Protein AF-A0ABD7GNP6-F1 (afdb_monomer_lite)

InterPro domains:
  IPR001387 Cro/C1-type, helix-turn-helix domain [PF01381] (1-45)
  IPR001387 Cro/C1-type, helix-turn-helix domain [PS50943] (1-48)
  IPR001387 Cro/C1-type, helix-turn-helix domain [cd00093] (1-45)
  IPR004821 Cytidyltransferase-like domain [TIGR00125] (52-85)
  IPR010982 Lambda repressor-like, DNA-binding domain superfamily [G3DSA:1.10.260.40] (1-46)
  IPR010982 Lambda repressor-like, DNA-binding domain superfamily [SSF47413] (2-47)
  IPR014729 Rossmann-like alpha/beta/alpha sandwich fold [G3DSA:3.40.50.620] (49-86)
  IPR052735 Bacterial NAD biosynthesis/regulator protein [PTHR37512] (50-86)

Foldseek 3Di:
DDDLCRLCVQLVHDSVVSVCVVVVVDVDDDPSSVVSNCVVVVHPDPPDPWFEEEAEDACPPPDPVVVVVVVVRVVVTPYYYYHHDD

Radius of gyration: 22.09 Å; chains: 1; bounding box: 49×21×55 Å

Sequence (86 aa):
GCTLQQVAEASGMTKGYLSQLLNAKIKSPSAQKLEALHRFLGLEFPRRQKSVGVVFGKFYPLHTGHIYLIQRACSQVDELHIIMGY

Organism: NCBI:txid1812935

Secondary structure (DSSP, 8-state):
---HHHHHHHTT--HHHHHHHHTT--SS--HHHHHHHHHHTT---------EEEEEE--PSP-HHHHHHHHHHHTT-SEEEEEE--

pLDDT: mean 88.12, std 8.8, range [59.81, 97.19]

Structure (mmCIF, N/CA/C/O backbone):
data_AF-A0ABD7GNP6-F1
#
_entry.id   AF-A0ABD7GNP6-F1
#
loop_
_atom_site.group_PDB
_atom_site.id
_atom_site.type_symbol
_atom_site.label_atom_id
_atom_site.label_alt_id
_atom_site.label_comp_id
_atom_site.label_asym_id
_atom_site.label_entity_id
_atom_site.label_seq_id
_atom_site.pdbx_PDB_ins_code
_atom_site.Cartn_x
_atom_site.Cartn_y
_atom_site.Cartn_z
_atom_site.occupancy
_atom_site.B_iso_or_equiv
_atom_site.auth_seq_id
_atom_site.auth_comp_id
_atom_site.auth_asym_id
_atom_site.auth_atom_id
_atom_site.pdbx_PDB_model_num
ATOM 1 N N . GLY A 1 1 ? -26.446 3.850 17.170 1.00 61.53 1 GLY A N 1
ATOM 2 C CA . GLY A 1 1 ? -25.209 4.225 17.885 1.00 61.53 1 GLY A CA 1
ATOM 3 C C . GLY A 1 1 ? -24.756 3.055 18.731 1.00 61.53 1 GLY A C 1
ATOM 4 O O . GLY A 1 1 ? -25.615 2.400 19.304 1.00 61.53 1 GLY A O 1
ATOM 5 N N . CYS A 1 2 ? -23.455 2.764 18.775 1.00 79.44 2 CYS A N 1
ATOM 6 C CA . CYS A 1 2 ? -22.899 1.674 19.587 1.00 79.44 2 CYS A CA 1
ATOM 7 C C . CYS A 1 2 ? -22.478 2.192 20.965 1.00 79.44 2 CYS A C 1
ATOM 9 O O . CYS A 1 2 ? -21.889 3.266 21.078 1.00 79.44 2 CYS A O 1
ATOM 11 N N . THR A 1 3 ? -22.764 1.429 22.017 1.00 89.06 3 THR A N 1
ATOM 12 C CA . THR A 1 3 ? -22.324 1.761 23.378 1.00 89.06 3 THR A CA 1
ATOM 13 C C . THR A 1 3 ? -20.877 1.329 23.606 1.00 89.06 3 THR A C 1
ATOM 15 O O . THR A 1 3 ? -20.403 0.355 23.025 1.00 89.06 3 THR A O 1
ATOM 18 N N . LEU A 1 4 ? -20.178 2.001 24.525 1.00 86.31 4 LEU A N 1
ATOM 19 C CA . LEU A 1 4 ? -18.790 1.669 24.873 1.00 86.31 4 LEU A CA 1
ATOM 20 C C . LEU A 1 4 ? -18.640 0.236 25.420 1.00 86.31 4 LEU A C 1
ATOM 22 O O . LEU A 1 4 ? -17.589 -0.375 25.261 1.00 86.31 4 LEU A O 1
ATOM 26 N N . GLN A 1 5 ? -19.699 -0.307 26.032 1.00 89.25 5 GLN A N 1
ATOM 27 C CA . GLN A 1 5 ? -19.746 -1.693 26.502 1.00 89.25 5 GLN A CA 1
ATOM 28 C C . GLN A 1 5 ? -19.767 -2.686 25.332 1.00 89.25 5 GLN A C 1
ATOM 30 O O . GLN A 1 5 ? -18.995 -3.637 25.340 1.00 89.25 5 GLN A O 1
ATOM 35 N N . GLN A 1 6 ? -20.592 -2.432 24.310 1.00 89.44 6 GLN A N 1
ATOM 36 C CA . GLN A 1 6 ? -20.691 -3.294 23.125 1.00 89.44 6 GLN A CA 1
ATOM 37 C C . GLN A 1 6 ? -19.373 -3.344 22.346 1.00 89.44 6 GLN A C 1
ATOM 39 O O . GLN A 1 6 ? -18.941 -4.416 21.936 1.00 89.44 6 GLN A O 1
ATOM 44 N N . VAL A 1 7 ? -18.703 -2.196 22.183 1.00 88.81 7 VAL A N 1
ATOM 45 C CA . VAL A 1 7 ? -17.399 -2.137 21.500 1.00 88.81 7 VAL A CA 1
ATOM 46 C C . VAL A 1 7 ? -16.328 -2.890 22.289 1.00 88.81 7 VAL A C 1
ATOM 48 O O . VAL A 1 7 ? -15.520 -3.610 21.703 1.00 88.81 7 VAL A O 1
ATOM 51 N N . ALA A 1 8 ? -16.321 -2.737 23.616 1.00 91.31 8 ALA A N 1
ATOM 52 C CA . ALA A 1 8 ? -15.367 -3.411 24.487 1.00 91.31 8 ALA A CA 1
ATOM 53 C C . ALA A 1 8 ? -15.534 -4.937 24.416 1.00 91.31 8 ALA A C 1
ATOM 55 O O . ALA A 1 8 ? -14.556 -5.641 24.176 1.00 91.31 8 ALA A O 1
ATOM 56 N N . GLU A 1 9 ? -16.770 -5.427 24.524 1.00 89.44 9 GLU A N 1
ATOM 57 C CA . GLU A 1 9 ? -17.094 -6.854 24.439 1.00 89.44 9 GLU A CA 1
ATOM 58 C C . GLU A 1 9 ? -16.721 -7.448 23.074 1.00 89.44 9 GLU A C 1
ATOM 60 O O . GLU A 1 9 ? -15.998 -8.441 23.011 1.00 89.44 9 GLU A O 1
ATOM 65 N N . ALA A 1 10 ? -17.099 -6.783 21.979 1.00 86.88 10 ALA A N 1
ATOM 66 C CA . ALA A 1 10 ? -16.788 -7.246 20.628 1.00 86.88 10 ALA A CA 1
ATOM 67 C C . ALA A 1 10 ? -15.286 -7.200 20.288 1.00 86.88 10 ALA A C 1
ATOM 69 O O . ALA A 1 10 ? -14.813 -7.982 19.466 1.00 86.88 10 ALA A O 1
ATOM 70 N N . SER A 1 11 ? -14.528 -6.302 20.927 1.00 87.25 11 SER A N 1
ATOM 71 C CA . SER A 1 11 ? -13.076 -6.177 20.734 1.00 87.25 11 SER A CA 1
ATOM 72 C C . SER A 1 11 ? -12.255 -6.984 21.753 1.00 87.25 11 SER A C 1
ATOM 74 O O . SER A 1 11 ? -11.028 -6.875 21.763 1.00 87.25 11 SER A O 1
ATOM 76 N N . GLY A 1 12 ? -12.898 -7.755 22.643 1.00 88.62 12 GLY A N 1
ATOM 77 C CA . GLY A 1 12 ? -12.221 -8.533 23.689 1.00 88.62 12 GLY A CA 1
ATOM 78 C C . GLY A 1 12 ? -11.481 -7.675 24.726 1.00 88.62 12 GLY A C 1
ATOM 79 O O . GLY A 1 12 ? -10.462 -8.091 25.279 1.00 88.62 12 GLY A O 1
ATOM 80 N N . MET A 1 13 ? -11.949 -6.450 24.967 1.00 91.12 13 MET A N 1
ATOM 81 C CA . MET A 1 13 ? -11.368 -5.502 25.920 1.00 91.12 13 MET A CA 1
ATOM 82 C C . MET A 1 13 ? -12.328 -5.219 27.073 1.00 91.12 13 MET A C 1
ATOM 84 O O . MET A 1 13 ? -13.540 -5.356 26.953 1.00 91.12 13 MET A O 1
ATOM 88 N N . THR A 1 14 ? -11.804 -4.743 28.203 1.00 92.38 14 THR A N 1
ATOM 89 C CA . THR A 1 14 ? -12.666 -4.200 29.258 1.00 92.38 14 THR A CA 1
ATOM 90 C C . THR A 1 14 ? -13.113 -2.783 28.901 1.00 92.38 14 THR A C 1
ATOM 92 O O . THR A 1 14 ? -12.369 -2.017 28.282 1.00 92.38 14 THR A O 1
ATOM 95 N N . LYS A 1 15 ? -14.306 -2.385 29.362 1.00 92.00 15 LYS A N 1
ATOM 96 C CA . LYS A 1 15 ? -14.814 -1.006 29.233 1.00 92.00 15 LYS A CA 1
ATOM 97 C C . LYS A 1 15 ? -13.806 0.028 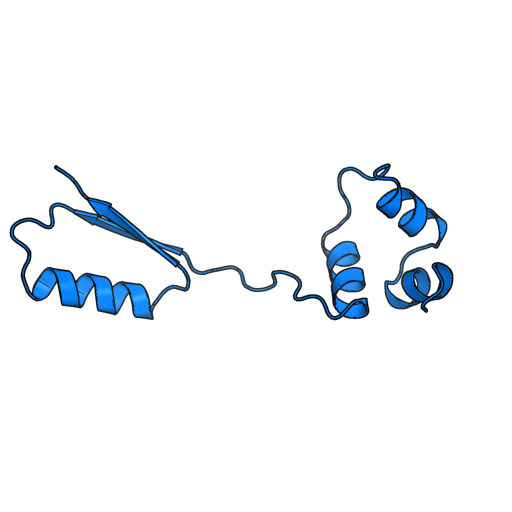29.756 1.00 92.00 15 LYS A C 1
ATOM 99 O O . LYS A 1 15 ? -13.617 1.082 29.153 1.00 92.00 15 LYS A O 1
ATOM 104 N N . GLY A 1 16 ? -13.134 -0.292 30.866 1.00 92.19 16 GLY A N 1
ATOM 105 C CA . GLY A 1 16 ? -12.092 0.547 31.460 1.00 92.19 16 GLY A CA 1
ATOM 106 C C . GLY A 1 16 ? -10.866 0.699 30.560 1.00 92.19 16 GLY A C 1
ATOM 107 O O . GLY A 1 16 ? -10.407 1.820 30.352 1.00 92.19 16 GLY A O 1
ATOM 108 N N . TYR A 1 17 ? -10.380 -0.399 29.971 1.00 90.81 17 TYR A N 1
ATOM 109 C CA . TYR A 1 17 ? -9.253 -0.366 29.035 1.00 90.81 17 TYR A CA 1
ATOM 110 C C . TYR A 1 17 ? -9.587 0.454 27.785 1.00 90.81 17 TYR A C 1
ATOM 112 O O . TYR A 1 17 ? -8.811 1.324 27.397 1.00 90.81 17 TYR A O 1
ATOM 120 N N . LEU A 1 18 ? -10.768 0.242 27.194 1.00 91.44 18 LEU A N 1
ATOM 121 C CA . LEU A 1 18 ? -11.221 1.011 26.033 1.00 91.44 18 LEU A CA 1
ATOM 122 C C . LEU A 1 18 ? -11.372 2.506 26.364 1.00 91.44 18 LEU A C 1
ATOM 124 O O . LEU A 1 18 ? -10.974 3.356 25.576 1.00 91.44 18 LEU A O 1
ATOM 128 N N . SER A 1 19 ? -11.874 2.841 27.556 1.00 93.00 19 SER A N 1
ATOM 129 C CA . SER A 1 19 ? -11.945 4.229 28.030 1.00 93.00 19 SER A CA 1
ATOM 130 C C . SER A 1 19 ? -10.557 4.864 28.173 1.00 93.00 19 SER A C 1
ATOM 132 O O . SER A 1 19 ? -10.339 5.988 27.724 1.00 93.00 19 SER A O 1
ATOM 134 N N . GLN A 1 20 ? -9.585 4.154 28.748 1.00 93.00 20 GLN A N 1
ATOM 135 C CA . GLN A 1 20 ? -8.206 4.642 28.840 1.00 93.00 20 GLN A CA 1
ATOM 136 C C . GLN A 1 20 ? -7.560 4.819 27.460 1.00 93.00 20 GLN A C 1
ATOM 138 O O . GLN A 1 20 ? -6.833 5.792 27.260 1.00 93.00 20 GLN A O 1
ATOM 143 N N . LEU A 1 21 ? -7.849 3.917 26.516 1.00 89.94 21 LEU A N 1
ATOM 144 C CA . LEU A 1 21 ? -7.388 4.006 25.132 1.00 89.94 21 LEU A CA 1
ATOM 145 C C . LEU A 1 21 ? -7.927 5.271 24.447 1.00 89.94 21 LEU A C 1
ATOM 147 O O . LEU A 1 21 ? -7.150 6.043 23.895 1.00 89.94 21 LEU A O 1
ATOM 151 N N . LEU A 1 22 ? -9.237 5.520 24.550 1.00 87.75 22 LEU A N 1
ATOM 152 C CA . LEU A 1 22 ? -9.897 6.695 23.965 1.00 87.75 22 LEU A CA 1
ATOM 153 C C . LEU A 1 22 ? -9.426 8.015 24.588 1.00 87.75 22 LEU A C 1
ATOM 155 O O . LEU A 1 22 ? -9.337 9.025 23.901 1.00 87.75 22 LEU A O 1
ATOM 159 N N . ASN A 1 23 ? -9.086 8.004 25.878 1.00 92.62 23 ASN A N 1
ATOM 160 C CA . ASN A 1 23 ? -8.554 9.168 26.590 1.00 92.62 23 ASN A CA 1
ATOM 161 C C . ASN A 1 23 ? -7.027 9.326 26.446 1.00 92.62 23 ASN A C 1
ATOM 163 O O . ASN A 1 23 ? -6.415 10.024 27.254 1.00 92.62 23 ASN A O 1
ATOM 167 N N . ALA A 1 24 ? -6.394 8.642 25.484 1.00 88.06 24 ALA A N 1
ATOM 168 C CA . ALA A 1 24 ? -4.950 8.684 25.230 1.00 88.06 24 ALA A CA 1
ATOM 169 C C . ALA A 1 24 ? -4.063 8.348 26.452 1.00 88.06 24 ALA A C 1
ATOM 171 O O . ALA A 1 24 ? -2.879 8.686 26.494 1.00 88.06 24 ALA A O 1
ATOM 172 N N . LYS A 1 25 ? -4.607 7.643 27.456 1.00 92.19 25 LYS A N 1
ATOM 173 C CA . LYS A 1 25 ? -3.857 7.203 28.647 1.00 92.19 25 LYS A CA 1
ATOM 174 C C . LYS A 1 25 ? -2.979 5.983 28.361 1.00 92.19 25 LYS A C 1
ATOM 176 O O . LYS A 1 25 ? -2.064 5.693 29.126 1.00 92.19 25 LYS A O 1
ATOM 181 N N . ILE A 1 26 ? -3.247 5.271 27.266 1.00 88.69 26 ILE A N 1
ATOM 182 C CA . ILE A 1 26 ? -2.465 4.120 26.806 1.00 88.69 26 ILE A CA 1
ATOM 183 C C . ILE A 1 26 ? -1.568 4.575 25.657 1.00 88.69 26 ILE A C 1
ATOM 185 O O . ILE A 1 26 ? -2.060 4.883 24.577 1.00 88.69 26 ILE A O 1
ATOM 189 N N . LYS A 1 27 ? -0.251 4.589 25.887 1.00 82.31 27 LYS A N 1
ATOM 190 C CA . LYS A 1 27 ? 0.743 5.008 24.882 1.00 82.31 27 LYS A CA 1
ATOM 191 C C . LYS A 1 27 ? 1.083 3.914 23.864 1.00 82.31 27 LYS A C 1
ATOM 193 O O . LYS A 1 27 ? 1.373 4.228 22.718 1.00 82.31 27 LYS A O 1
ATOM 198 N N . SER A 1 28 ? 1.015 2.648 24.281 1.00 82.69 28 SER A N 1
ATOM 199 C CA . SER A 1 28 ? 1.415 1.494 23.464 1.00 82.69 28 SER A CA 1
ATOM 200 C C . SER A 1 28 ? 0.394 0.355 23.584 1.00 82.69 28 SER A C 1
ATOM 202 O O . SER A 1 28 ? 0.598 -0.580 24.362 1.00 82.69 28 SER A O 1
ATOM 204 N N . PRO A 1 29 ? -0.752 0.432 22.885 1.00 84.88 29 PRO A N 1
ATOM 205 C CA . PRO A 1 29 ? -1.700 -0.677 22.817 1.00 84.88 29 PRO A CA 1
ATOM 206 C C . PRO A 1 29 ? -1.109 -1.860 22.036 1.00 84.88 29 PRO A C 1
ATOM 208 O O . PRO A 1 29 ? -0.305 -1.679 21.123 1.00 84.88 29 PRO A O 1
ATOM 211 N N . SER A 1 30 ? -1.508 -3.088 22.377 1.00 85.19 30 SER A N 1
ATOM 212 C CA . SER A 1 30 ? -1.040 -4.264 21.639 1.00 85.19 30 SER A CA 1
ATOM 213 C C . SER A 1 30 ? -1.663 -4.323 20.241 1.00 85.19 30 SER A C 1
ATOM 215 O O . SER A 1 30 ? -2.830 -3.974 20.052 1.00 85.19 30 SER A O 1
ATOM 217 N N . ALA A 1 31 ? -0.903 -4.831 19.266 1.00 82.25 31 ALA A N 1
ATOM 218 C CA . ALA A 1 31 ? -1.367 -4.981 17.886 1.00 82.25 31 ALA A CA 1
ATOM 219 C C . ALA A 1 31 ? -2.653 -5.822 17.786 1.00 82.25 31 ALA A C 1
ATOM 221 O O . ALA A 1 31 ? -3.567 -5.460 17.055 1.00 82.25 31 ALA A O 1
ATOM 222 N N . GLN A 1 32 ? -2.771 -6.886 18.591 1.00 83.94 32 GLN A N 1
ATOM 223 C CA . GLN A 1 32 ? -3.976 -7.724 18.656 1.00 83.94 32 GLN A CA 1
ATOM 224 C C . GLN A 1 32 ? -5.227 -6.937 19.074 1.00 83.94 32 GLN A C 1
ATOM 226 O O . GLN A 1 32 ? -6.302 -7.131 18.513 1.00 83.94 32 GLN A O 1
ATOM 231 N N . LYS A 1 33 ? -5.092 -6.031 20.051 1.00 86.69 33 LYS A N 1
ATOM 232 C CA . LYS A 1 33 ? -6.207 -5.210 20.537 1.00 86.69 33 LYS A CA 1
ATOM 233 C C . LYS A 1 33 ? -6.618 -4.172 19.496 1.00 86.69 33 LYS A C 1
ATOM 235 O O . LYS A 1 33 ? -7.806 -4.005 19.236 1.00 86.69 33 LYS A O 1
ATOM 240 N N . LEU A 1 34 ? -5.648 -3.513 18.865 1.00 84.00 34 LEU A N 1
ATOM 241 C CA . LEU A 1 34 ? -5.936 -2.585 17.771 1.00 84.00 34 LEU A CA 1
ATOM 242 C C . LEU A 1 34 ? -6.607 -3.292 16.584 1.00 84.00 34 LEU A C 1
ATOM 244 O O . LEU A 1 34 ? -7.574 -2.771 16.034 1.00 84.00 34 LEU A O 1
ATOM 248 N N . GLU A 1 35 ? -6.159 -4.499 16.236 1.00 83.12 35 GLU A N 1
ATOM 249 C CA . GLU A 1 35 ? -6.768 -5.298 15.171 1.00 83.12 35 GLU A CA 1
ATOM 250 C C . GLU A 1 35 ? -8.240 -5.623 15.468 1.00 83.12 35 GLU A C 1
ATOM 252 O O . GLU A 1 35 ? -9.095 -5.451 14.598 1.00 83.12 35 GLU A O 1
ATOM 257 N N . ALA A 1 36 ? -8.546 -6.073 16.689 1.00 86.38 36 ALA A N 1
ATOM 258 C CA . ALA A 1 36 ? -9.911 -6.398 17.097 1.00 86.38 36 ALA A CA 1
ATOM 259 C C . ALA A 1 36 ? -10.841 -5.177 16.999 1.00 86.38 36 ALA A C 1
ATOM 261 O O . ALA A 1 36 ? -11.953 -5.286 16.478 1.00 86.38 36 ALA A O 1
ATOM 262 N N . LEU A 1 37 ? -10.353 -4.004 17.416 1.00 86.88 37 LEU A N 1
ATOM 263 C CA . LEU A 1 37 ? -11.100 -2.751 17.319 1.00 86.88 37 LEU A CA 1
ATOM 264 C C . LEU A 1 37 ? -11.330 -2.328 15.861 1.00 86.88 37 LEU A C 1
ATOM 266 O O . LEU A 1 37 ? -12.442 -1.953 15.502 1.00 86.88 37 LEU A O 1
ATOM 270 N N . HIS 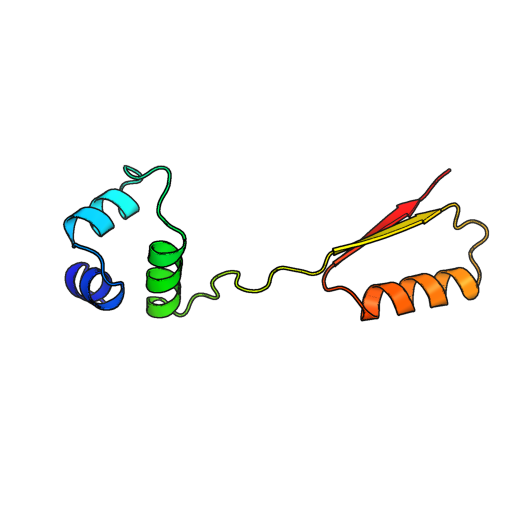A 1 38 ? -10.313 -2.419 15.000 1.00 84.31 38 HIS A N 1
ATOM 271 C CA . HIS A 1 38 ? -10.468 -2.092 13.579 1.00 84.31 38 HIS A CA 1
ATOM 272 C C . HIS A 1 38 ? -11.433 -3.048 12.876 1.00 84.31 38 HIS A C 1
ATOM 274 O O . HIS A 1 38 ? -12.272 -2.590 12.105 1.00 84.31 38 HIS A O 1
ATOM 280 N N . ARG A 1 39 ? -11.386 -4.351 13.192 1.00 83.00 39 ARG A N 1
ATOM 281 C CA . ARG A 1 39 ? -12.348 -5.332 12.670 1.00 83.00 39 ARG A CA 1
ATOM 282 C C . ARG A 1 39 ? -13.778 -4.981 13.073 1.00 83.00 39 ARG A C 1
ATOM 284 O O . ARG A 1 39 ? -14.663 -5.033 12.227 1.00 83.00 39 ARG A O 1
ATOM 291 N N . PHE A 1 40 ? -13.996 -4.609 14.335 1.00 85.12 40 PHE A N 1
ATOM 292 C CA . PHE A 1 40 ? -15.314 -4.193 14.816 1.00 85.12 40 PHE A CA 1
ATOM 293 C C . PHE A 1 40 ? -15.818 -2.924 14.113 1.00 85.12 40 PHE A C 1
ATOM 295 O O . PHE A 1 40 ? -16.994 -2.832 13.772 1.00 85.12 40 PHE A O 1
ATOM 302 N N . LEU A 1 41 ? -14.932 -1.956 13.872 1.00 84.19 41 LEU A N 1
ATOM 303 C CA . LEU A 1 41 ? -15.268 -0.693 13.210 1.00 84.19 41 LEU A CA 1
ATOM 304 C C . LEU A 1 41 ? -15.351 -0.802 11.676 1.00 84.19 41 LEU A C 1
ATOM 306 O O . LEU A 1 41 ? -15.652 0.193 11.022 1.00 84.19 41 LEU A O 1
ATOM 310 N N . GLY A 1 42 ? -15.072 -1.976 11.096 1.00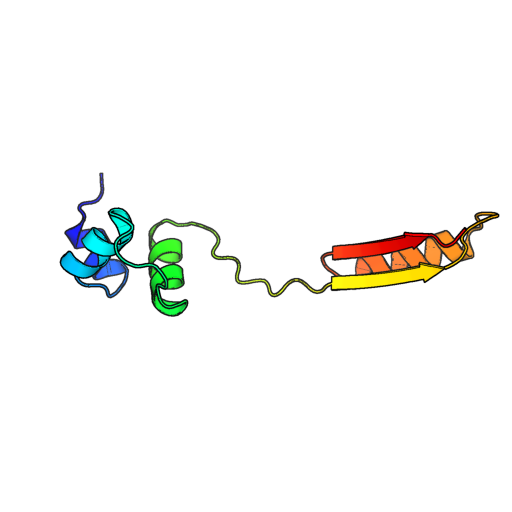 79.62 42 GLY A N 1
ATOM 311 C CA . GLY A 1 42 ? -15.000 -2.156 9.643 1.00 79.62 42 GLY A CA 1
ATOM 312 C C . GLY A 1 42 ? -13.861 -1.366 8.990 1.00 79.62 42 GLY A C 1
ATOM 313 O O . GLY A 1 42 ? -13.912 -1.086 7.797 1.00 79.62 42 GLY A O 1
ATOM 314 N N . LEU A 1 43 ? -12.847 -0.983 9.770 1.00 78.81 43 LEU A N 1
ATOM 315 C CA . LEU A 1 43 ? -11.673 -0.276 9.278 1.00 78.81 43 LEU A CA 1
ATOM 316 C C . LEU A 1 43 ? -10.677 -1.287 8.720 1.00 78.81 43 LEU A C 1
ATOM 318 O O . LEU A 1 43 ? -10.400 -2.318 9.341 1.00 78.81 43 LEU A O 1
ATOM 322 N N . GLU A 1 44 ? -10.072 -0.962 7.581 1.00 62.00 44 GLU A N 1
ATOM 323 C CA . GLU A 1 44 ? -8.919 -1.702 7.084 1.00 62.00 44 GLU A CA 1
ATOM 324 C C . GLU A 1 44 ? -7.767 -1.532 8.089 1.00 62.00 44 GLU A C 1
ATOM 326 O O . GLU A 1 44 ? -7.122 -0.487 8.175 1.00 62.00 44 GLU A O 1
ATOM 331 N N . PHE A 1 45 ? -7.527 -2.545 8.928 1.00 63.16 45 PHE A N 1
ATOM 332 C CA . PHE A 1 45 ? -6.271 -2.628 9.671 1.00 63.16 45 PHE A CA 1
ATOM 333 C C . PHE A 1 45 ? -5.166 -2.862 8.638 1.00 63.16 45 PHE A C 1
ATOM 335 O O . PHE A 1 45 ? -5.362 -3.736 7.787 1.00 63.16 45 PHE A O 1
ATOM 342 N N . PRO A 1 46 ? -4.031 -2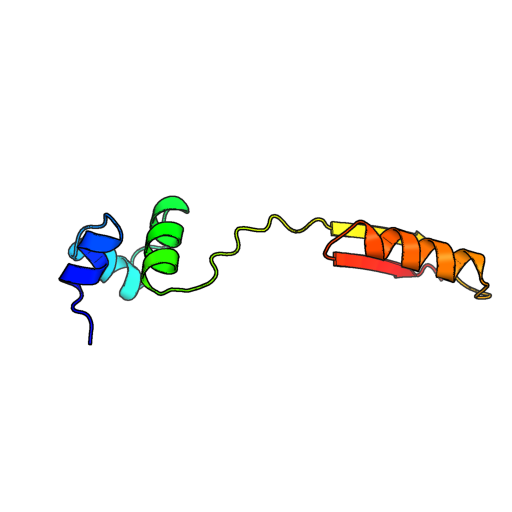.138 8.667 1.00 63.22 46 PRO A N 1
ATOM 343 C CA . PRO A 1 46 ? -2.957 -2.335 7.700 1.00 63.22 46 PRO A CA 1
ATOM 344 C C . PRO A 1 46 ? -2.322 -3.718 7.915 1.00 63.22 46 PRO A C 1
ATOM 346 O O . PRO A 1 46 ? -1.326 -3.882 8.607 1.00 63.22 46 PRO A O 1
ATOM 349 N N . ARG A 1 47 ? -2.960 -4.745 7.346 1.00 59.81 47 ARG A N 1
ATOM 350 C CA . ARG A 1 47 ? -2.544 -6.151 7.364 1.00 59.81 47 ARG A CA 1
ATOM 351 C C . ARG A 1 47 ? -1.648 -6.502 6.191 1.00 59.81 47 ARG A C 1
ATOM 353 O O . ARG A 1 47 ? -1.069 -7.583 6.180 1.00 59.81 47 ARG A O 1
ATOM 360 N N . ARG A 1 48 ? -1.518 -5.622 5.198 1.00 65.88 48 ARG A N 1
ATOM 361 C CA . ARG A 1 48 ? -0.536 -5.836 4.144 1.00 65.88 48 ARG A CA 1
ATOM 362 C C . ARG A 1 48 ? 0.799 -5.296 4.610 1.00 65.88 48 ARG A C 1
ATOM 364 O O . ARG A 1 48 ? 1.035 -4.092 4.601 1.00 65.88 48 ARG A O 1
ATOM 371 N N . GLN A 1 49 ? 1.667 -6.222 5.003 1.00 73.69 49 GLN A N 1
ATOM 372 C CA . GLN A 1 49 ? 3.098 -6.005 4.898 1.00 73.69 49 GLN A CA 1
ATOM 373 C C . GLN A 1 49 ? 3.367 -5.657 3.430 1.00 73.69 49 GLN A C 1
ATOM 375 O O . GLN A 1 49 ? 3.283 -6.523 2.563 1.00 73.69 49 GLN A O 1
ATOM 380 N N . LYS A 1 50 ? 3.549 -4.364 3.147 1.00 85.25 50 LYS A N 1
ATOM 381 C CA . LYS A 1 50 ? 3.817 -3.889 1.792 1.00 85.25 50 LYS A CA 1
ATOM 382 C C . LYS A 1 50 ? 5.172 -4.422 1.353 1.00 85.25 50 LYS A C 1
ATOM 384 O O . LYS A 1 50 ? 6.156 -4.286 2.082 1.00 85.25 50 LYS A O 1
ATOM 389 N N . SER A 1 51 ? 5.218 -5.012 0.171 1.00 92.19 51 SER A N 1
ATOM 390 C CA . SER A 1 51 ? 6.477 -5.306 -0.498 1.00 92.19 51 SER A CA 1
ATOM 391 C C . SER A 1 51 ? 7.049 -4.002 -1.059 1.00 92.19 51 SER A C 1
ATOM 393 O O . SER A 1 51 ? 6.372 -3.289 -1.799 1.00 92.19 51 SER A O 1
ATOM 395 N N . VAL A 1 52 ? 8.276 -3.661 -0.657 1.00 95.56 52 VAL A N 1
ATOM 396 C CA . VAL A 1 52 ? 8.951 -2.418 -1.056 1.00 95.56 52 VAL A CA 1
ATOM 397 C C . VAL A 1 52 ? 10.189 -2.763 -1.874 1.00 95.56 52 VAL A C 1
ATOM 399 O O . VAL A 1 52 ? 11.061 -3.497 -1.409 1.00 95.56 52 VAL A O 1
ATOM 402 N N . GLY A 1 53 ? 10.262 -2.237 -3.094 1.00 96.56 53 GLY A N 1
ATOM 403 C CA . GLY A 1 53 ? 11.401 -2.371 -3.996 1.00 96.56 53 GLY A CA 1
ATOM 404 C C . GLY A 1 53 ? 12.196 -1.074 -4.111 1.00 96.56 53 GLY A C 1
ATOM 405 O O . GLY A 1 53 ? 11.649 0.023 -3.988 1.00 96.56 53 GLY A O 1
ATOM 406 N N . VAL A 1 54 ? 13.491 -1.196 -4.403 1.00 96.81 54 VAL A N 1
ATOM 407 C CA . VAL A 1 54 ? 14.369 -0.053 -4.685 1.00 96.81 54 VAL A CA 1
ATOM 408 C C . VAL A 1 54 ? 15.140 -0.312 -5.973 1.00 96.81 54 VAL A C 1
ATOM 410 O O . VAL A 1 54 ? 15.743 -1.370 -6.142 1.00 96.81 54 VAL A O 1
ATOM 413 N N . VAL A 1 55 ? 15.141 0.671 -6.868 1.00 95.75 55 VAL A N 1
ATOM 414 C CA . VAL A 1 55 ? 15.945 0.693 -8.093 1.00 95.75 55 VAL A CA 1
ATOM 415 C C . VAL A 1 55 ? 16.841 1.927 -8.045 1.00 95.75 55 VAL A C 1
ATOM 417 O O . VAL A 1 55 ? 16.361 3.033 -7.819 1.00 95.75 55 VAL A O 1
ATOM 420 N N . PHE A 1 56 ? 18.142 1.761 -8.270 1.00 95.12 56 PHE A N 1
ATOM 421 C CA . PHE A 1 56 ? 19.106 2.862 -8.296 1.00 95.12 56 PHE A CA 1
ATOM 422 C C . PHE A 1 56 ? 19.929 2.822 -9.584 1.00 95.12 56 PHE A C 1
ATOM 424 O O . PHE A 1 56 ? 20.253 1.745 -10.084 1.00 95.12 56 PHE A O 1
ATOM 431 N N . GLY A 1 57 ? 20.272 3.988 -10.134 1.00 91.25 57 GLY A N 1
ATOM 432 C CA . GLY A 1 57 ? 21.099 4.053 -11.340 1.00 91.25 57 GLY A CA 1
ATOM 433 C C . GLY A 1 57 ? 21.140 5.420 -12.014 1.00 91.25 57 GLY A C 1
ATOM 434 O O . GLY A 1 57 ? 20.435 6.353 -11.625 1.00 91.25 57 GLY A O 1
ATOM 435 N N . LYS A 1 58 ? 21.980 5.520 -13.049 1.00 91.44 58 LYS A N 1
ATOM 436 C CA . LYS A 1 58 ? 22.007 6.649 -13.984 1.00 91.44 58 LYS A CA 1
ATOM 437 C C . LYS A 1 58 ? 21.107 6.318 -15.165 1.00 91.44 58 LYS A C 1
ATOM 439 O O . LYS A 1 58 ? 21.415 5.424 -15.945 1.00 91.44 58 LYS A O 1
ATOM 444 N N . PHE A 1 59 ? 19.992 7.026 -15.286 1.00 90.38 59 PHE A N 1
ATOM 445 C CA . PHE A 1 59 ? 18.970 6.720 -16.291 1.00 90.38 59 PHE A CA 1
ATOM 446 C C . PHE A 1 59 ? 19.099 7.545 -17.574 1.00 90.38 59 PHE A C 1
ATOM 448 O O . PHE A 1 59 ? 18.295 7.361 -18.486 1.00 90.38 59 PHE A O 1
ATOM 455 N N . TYR A 1 60 ? 20.100 8.427 -17.656 1.00 90.81 60 TYR A N 1
ATOM 456 C CA . TYR A 1 60 ? 20.325 9.301 -18.803 1.00 90.81 60 TYR A CA 1
ATOM 457 C C . TYR A 1 60 ? 21.453 8.780 -19.722 1.00 90.81 60 TYR A C 1
ATOM 459 O O . TYR A 1 60 ? 22.532 8.471 -19.213 1.00 90.81 60 TYR A O 1
ATOM 467 N N . PRO A 1 61 ? 21.254 8.736 -21.057 1.00 92.38 61 PRO A N 1
ATOM 468 C CA . PRO A 1 61 ? 19.999 8.997 -21.759 1.00 92.38 61 PRO A CA 1
ATOM 469 C C . PRO A 1 61 ? 18.986 7.864 -21.544 1.00 92.38 61 PRO A C 1
ATOM 471 O O . PRO A 1 61 ? 19.326 6.678 -21.481 1.00 92.38 61 PRO A O 1
ATOM 474 N N . LEU A 1 62 ? 17.715 8.244 -21.428 1.00 92.75 62 LEU A N 1
ATOM 475 C CA . LEU A 1 62 ? 16.637 7.289 -21.215 1.00 92.75 62 LEU A CA 1
ATOM 476 C C . LEU A 1 62 ? 16.428 6.451 -22.479 1.00 92.75 62 LEU A C 1
ATOM 478 O O . LEU A 1 62 ? 16.333 6.988 -23.578 1.00 92.75 62 LEU A O 1
ATOM 482 N N . HIS A 1 63 ? 16.323 5.135 -22.317 1.00 95.38 63 HIS A N 1
ATOM 483 C CA . HIS A 1 63 ? 16.033 4.213 -23.411 1.00 95.38 63 HIS A CA 1
ATOM 484 C C . HIS A 1 63 ? 15.108 3.085 -22.938 1.00 95.38 63 HIS A C 1
ATOM 486 O O . HIS A 1 63 ? 14.848 2.934 -21.742 1.00 95.38 63 HIS A O 1
ATOM 492 N N . THR A 1 64 ? 14.616 2.272 -23.877 1.00 96.81 64 THR A N 1
ATOM 493 C CA . THR A 1 64 ? 13.597 1.233 -23.636 1.00 96.81 64 THR A CA 1
ATOM 494 C C . THR A 1 64 ? 13.985 0.234 -22.542 1.00 96.81 64 THR A C 1
ATOM 496 O O . THR A 1 64 ? 13.115 -0.246 -21.819 1.00 96.81 64 THR A O 1
ATOM 499 N N . GLY A 1 65 ? 15.283 -0.038 -22.358 1.00 95.19 65 GLY A N 1
ATOM 500 C CA . GLY A 1 65 ? 15.777 -0.920 -21.297 1.00 95.19 65 GLY A CA 1
ATOM 50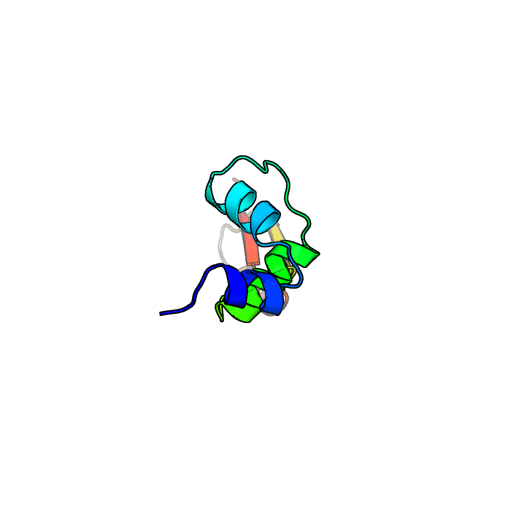1 C C . GLY A 1 65 ? 15.448 -0.411 -19.892 1.00 95.19 65 GLY A C 1
ATOM 502 O O . GLY A 1 65 ? 14.986 -1.180 -19.051 1.00 95.19 65 GLY A O 1
ATOM 503 N N . HIS A 1 66 ? 15.597 0.896 -19.653 1.00 94.62 66 HIS A N 1
ATOM 504 C CA . HIS A 1 66 ? 15.247 1.526 -18.377 1.00 94.62 66 HIS A CA 1
ATOM 505 C C . HIS A 1 66 ? 13.748 1.428 -18.090 1.00 94.62 66 HIS A C 1
ATOM 507 O O . HIS A 1 66 ? 13.348 1.084 -16.980 1.00 94.62 66 HIS A O 1
ATOM 513 N N . ILE A 1 67 ? 12.925 1.678 -19.111 1.00 94.81 67 ILE A N 1
ATOM 514 C CA . ILE A 1 67 ? 11.463 1.614 -19.005 1.00 94.81 67 ILE A CA 1
ATOM 515 C C . ILE A 1 67 ? 11.034 0.186 -18.665 1.00 94.81 67 ILE A C 1
ATOM 517 O O . ILE A 1 67 ? 10.283 -0.020 -17.714 1.00 94.81 67 ILE A O 1
ATOM 521 N N . TYR A 1 68 ? 11.567 -0.803 -19.387 1.00 97.06 68 TYR A N 1
ATOM 522 C CA . TYR A 1 68 ? 11.250 -2.206 -19.144 1.00 97.06 68 TYR A CA 1
ATOM 523 C C . TYR A 1 68 ? 11.672 -2.657 -17.742 1.00 97.06 68 TYR A C 1
ATOM 525 O O . TYR A 1 68 ? 10.908 -3.334 -17.055 1.00 97.06 68 TYR A O 1
ATOM 533 N N . LEU A 1 69 ? 12.862 -2.252 -17.288 1.00 95.31 69 LEU A N 1
ATOM 534 C CA . LEU A 1 69 ? 13.359 -2.571 -15.951 1.00 95.31 69 LEU A CA 1
ATOM 535 C C . LEU A 1 69 ? 12.453 -1.995 -14.856 1.00 95.31 69 LEU A C 1
ATOM 537 O O . LEU A 1 69 ? 12.064 -2.723 -13.945 1.00 95.31 69 LEU A O 1
ATOM 541 N N . ILE A 1 70 ? 12.078 -0.719 -14.963 1.00 95.38 70 ILE A N 1
ATOM 542 C CA . ILE A 1 70 ? 11.207 -0.052 -13.985 1.00 95.38 70 ILE A CA 1
ATOM 543 C C . ILE A 1 70 ? 9.810 -0.674 -13.996 1.00 95.38 70 ILE A C 1
ATOM 545 O O . ILE A 1 70 ? 9.265 -0.980 -12.938 1.00 95.38 70 ILE A O 1
ATOM 549 N N . GLN A 1 71 ? 9.247 -0.922 -15.179 1.00 95.62 71 GLN A N 1
ATOM 550 C CA . GLN A 1 71 ? 7.923 -1.524 -15.320 1.00 95.62 71 GLN A CA 1
ATOM 551 C C . GLN A 1 71 ? 7.885 -2.938 -14.729 1.00 95.62 71 GLN A C 1
ATOM 553 O O . GLN A 1 71 ? 6.956 -3.286 -14.001 1.00 95.62 71 GLN A O 1
ATOM 558 N N . ARG A 1 72 ? 8.922 -3.740 -14.989 1.00 96.88 72 ARG A N 1
ATOM 559 C CA . ARG A 1 72 ? 9.052 -5.090 -14.434 1.00 96.88 72 ARG A CA 1
ATOM 560 C C . ARG A 1 72 ? 9.280 -5.080 -12.923 1.00 96.88 72 ARG A C 1
ATOM 562 O O . ARG A 1 72 ? 8.823 -5.994 -12.242 1.00 96.88 72 ARG A O 1
ATOM 569 N N . ALA A 1 73 ? 10.001 -4.098 -12.390 1.00 96.38 73 ALA A N 1
ATOM 570 C CA . ALA A 1 73 ? 10.165 -3.948 -10.948 1.00 96.38 73 ALA A CA 1
ATOM 571 C C . ALA A 1 73 ? 8.843 -3.535 -10.284 1.00 96.38 73 ALA A C 1
ATOM 573 O O . ALA A 1 73 ? 8.458 -4.122 -9.280 1.00 96.38 73 ALA A O 1
ATOM 574 N N . CYS A 1 74 ? 8.106 -2.599 -10.889 1.00 96.38 74 CYS A N 1
ATOM 575 C CA . CYS A 1 74 ? 6.822 -2.114 -10.386 1.00 96.38 74 CYS A CA 1
ATOM 576 C C . CYS A 1 74 ? 5.761 -3.223 -10.318 1.00 96.38 74 CYS A C 1
ATOM 578 O O . CYS A 1 74 ? 4.967 -3.242 -9.389 1.00 96.38 74 CYS A O 1
ATOM 580 N N . SER A 1 75 ? 5.782 -4.202 -11.230 1.00 96.56 75 SER A N 1
ATOM 581 C CA . SER A 1 75 ?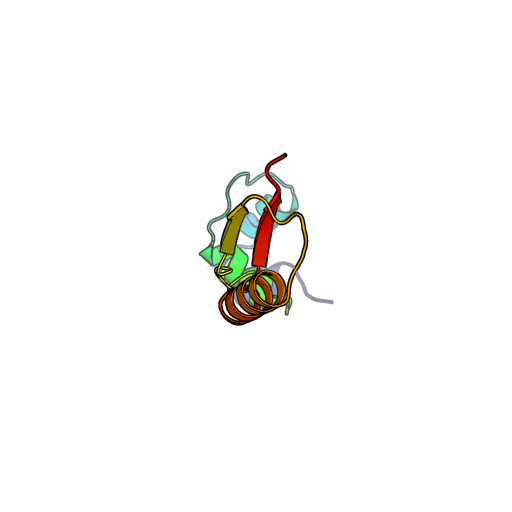 4.847 -5.335 -11.179 1.00 96.56 75 SER A CA 1
ATOM 582 C C . SER A 1 75 ? 5.146 -6.361 -10.077 1.00 96.56 75 SER A C 1
ATOM 584 O O . SER A 1 75 ? 4.382 -7.309 -9.920 1.00 96.56 75 SER A O 1
ATOM 586 N N . GLN A 1 76 ? 6.276 -6.244 -9.373 1.00 96.06 76 GLN A N 1
ATOM 587 C CA . GLN A 1 76 ? 6.714 -7.210 -8.356 1.00 96.06 76 GLN A CA 1
ATOM 588 C C . GLN A 1 76 ? 6.538 -6.706 -6.923 1.00 96.06 76 GLN A C 1
ATOM 590 O O . GLN A 1 76 ? 6.658 -7.503 -5.995 1.00 96.06 76 GLN A O 1
ATOM 595 N N . VAL A 1 77 ? 6.293 -5.407 -6.740 1.00 96.38 77 VAL A N 1
ATOM 596 C CA . VAL A 1 77 ? 6.220 -4.771 -5.423 1.00 96.38 77 VAL A CA 1
ATOM 597 C C . VAL A 1 77 ? 5.011 -3.851 -5.324 1.00 96.38 77 VAL A C 1
ATOM 599 O O . VAL A 1 77 ? 4.577 -3.274 -6.316 1.00 96.38 77 VAL A O 1
ATOM 602 N N . ASP A 1 78 ? 4.483 -3.689 -4.114 1.00 94.38 78 ASP A N 1
ATOM 603 C CA . ASP A 1 78 ? 3.393 -2.750 -3.833 1.00 94.38 78 ASP A CA 1
ATOM 604 C C . ASP A 1 78 ? 3.874 -1.290 -3.909 1.00 94.38 78 ASP A C 1
ATOM 606 O O . ASP A 1 78 ? 3.102 -0.388 -4.231 1.00 94.38 78 ASP A O 1
ATOM 610 N N . GLU A 1 79 ? 5.152 -1.052 -3.598 1.00 95.06 79 GLU A N 1
ATOM 611 C CA . GLU A 1 79 ? 5.779 0.268 -3.599 1.00 95.06 79 GLU A CA 1
ATOM 612 C C . GLU A 1 79 ? 7.202 0.185 -4.172 1.00 95.06 79 GLU A C 1
ATOM 614 O O . GLU A 1 79 ? 8.005 -0.644 -3.745 1.00 95.06 79 GLU A O 1
ATOM 619 N N . LEU A 1 80 ? 7.525 1.034 -5.153 1.00 97.19 80 LEU A N 1
ATOM 620 C CA . LEU A 1 80 ? 8.838 1.076 -5.804 1.00 97.19 80 LEU A CA 1
ATOM 621 C C . LEU A 1 80 ? 9.456 2.470 -5.664 1.00 97.19 80 LEU A C 1
ATOM 623 O O . LEU A 1 80 ? 8.908 3.445 -6.176 1.00 97.19 80 LEU A O 1
ATOM 627 N N . HIS A 1 81 ? 10.635 2.557 -5.050 1.00 96.56 81 HIS A N 1
ATOM 628 C CA . HIS A 1 81 ? 11.430 3.785 -5.011 1.00 96.56 81 HIS A CA 1
ATOM 629 C C . HIS A 1 81 ? 12.519 3.756 -6.083 1.00 96.56 81 HIS A C 1
ATOM 631 O O . HIS A 1 81 ? 13.264 2.781 -6.199 1.00 96.56 81 HIS A O 1
ATOM 637 N N . ILE A 1 82 ? 12.645 4.845 -6.843 1.00 94.25 82 ILE A N 1
ATOM 638 C CA . ILE A 1 82 ? 13.688 5.006 -7.861 1.00 94.25 82 ILE A CA 1
ATOM 639 C C . ILE A 1 82 ? 14.642 6.108 -7.411 1.00 94.25 82 ILE A C 1
ATOM 641 O O . ILE A 1 82 ? 14.239 7.258 -7.248 1.00 94.25 82 ILE A O 1
ATOM 645 N N . ILE A 1 83 ? 15.913 5.761 -7.227 1.00 94.56 83 ILE A N 1
ATOM 646 C CA . ILE A 1 83 ? 16.976 6.694 -6.857 1.00 94.56 83 ILE A CA 1
ATOM 647 C C . ILE A 1 83 ? 17.787 7.010 -8.111 1.00 94.56 83 ILE A C 1
ATOM 649 O O . ILE A 1 83 ? 18.503 6.157 -8.643 1.00 94.56 83 ILE A O 1
ATOM 653 N N . MET A 1 84 ? 17.671 8.245 -8.589 1.00 89.62 84 MET A N 1
ATOM 654 C CA . MET A 1 84 ? 18.404 8.704 -9.765 1.00 89.62 84 MET A CA 1
ATOM 655 C C . MET A 1 84 ? 19.770 9.248 -9.352 1.00 89.62 84 MET A C 1
ATOM 657 O O . MET A 1 84 ? 19.859 10.243 -8.636 1.00 89.62 84 MET A O 1
ATOM 661 N N . GLY A 1 85 ? 20.832 8.587 -9.808 1.00 83.62 85 GLY A N 1
ATOM 662 C CA . GLY A 1 85 ? 22.191 9.109 -9.709 1.00 83.62 85 GLY A CA 1
ATOM 663 C C . GLY A 1 85 ? 22.446 10.162 -10.789 1.00 83.62 85 GLY A C 1
ATOM 664 O O . GLY A 1 85 ? 22.067 9.952 -11.943 1.00 83.62 85 GLY A O 1
ATOM 665 N N . TYR A 1 86 ? 23.097 11.263 -10.405 1.00 74.44 86 TYR A N 1
ATOM 666 C CA . TYR A 1 86 ? 23.613 12.298 -11.312 1.00 74.44 86 TYR A CA 1
ATOM 667 C C . TYR A 1 86 ? 24.923 11.821 -11.959 1.00 74.44 86 TYR A C 1
ATOM 669 O O . TYR A 1 86 ? 25.794 11.290 -11.231 1.00 74.44 86 TYR A O 1
#